Protein AF-A0A256GH36-F1 (afdb_monomer)

pLDDT: mean 79.44, std 16.54, range [38.5, 96.31]

Nearest PDB structures (foldseek):
  3r84-assembly16_N  TM=7.084E-01  e=8.098E+00  Saccharomyces cerevisiae

Sequence (109 aa):
MSQTGTQALITNMQARLEALKLRIQPGACFDNKAQSESFFQFAEYLREFDEIVTDTRMGLIDEVRGWGNQPPMTRVDRKIMREKTLDDREGLLSEAREWAQDGFRGEAA

Secondary structure (DSSP, 8-state):
--THHHHHHHHHHHHHHHHHHHH------SSHHHHHHHHHHHHHHHHHHHHHHHHHHHHHHHHHHHHTTPPPPPHHHHHHHHHHHHHHHHHHHHHHHHHHHHHHHHTT-

Solvent-accessible surface area (backbone atoms only — not comparable to full-atom values): 6228 Å² total; per-residue (Å²): 136,65,75,61,60,64,48,50,46,51,53,51,39,51,54,53,50,52,55,51,55,74,67,61,69,88,76,71,85,81,48,75,67,51,44,54,56,47,48,56,52,48,53,50,51,52,51,54,49,52,49,50,54,50,55,40,50,53,53,54,49,30,54,56,27,51,76,70,76,40,78,59,77,48,76,63,58,53,48,54,54,52,50,50,55,49,54,55,46,52,53,53,52,52,49,54,50,51,54,51,55,51,53,63,54,62,76,74,108

Mean predicted aligned error: 8.7 Å

Radius of gyration: 18.73 Å; Cα contacts (8 Å, |Δi|>4): 43; chains: 1; bounding box: 44×27×50 Å

Organism: NCBI:txid255457

Structure (mmCIF, N/CA/C/O backbone):
data_AF-A0A256GH36-F1
#
_entry.id   AF-A0A256GH36-F1
#
loop_
_atom_site.group_PDB
_atom_site.id
_atom_site.type_symbol
_atom_site.label_atom_id
_atom_site.label_alt_id
_atom_site.label_comp_id
_atom_site.label_asym_id
_atom_site.label_entity_id
_atom_site.label_seq_id
_atom_site.pdbx_PDB_ins_code
_atom_site.Cartn_x
_atom_site.Cartn_y
_atom_site.Cartn_z
_atom_site.occupancy
_atom_site.B_iso_or_equiv
_atom_site.auth_seq_id
_atom_site.auth_comp_id
_atom_site.auth_asym_id
_atom_site.auth_atom_id
_atom_site.pdbx_PDB_model_num
ATOM 1 N N . MET A 1 1 ? -12.313 -8.414 21.748 1.00 49.81 1 MET A N 1
ATOM 2 C CA . MET A 1 1 ? -11.845 -7.657 20.567 1.00 49.81 1 MET A CA 1
ATOM 3 C C . MET A 1 1 ? -10.906 -8.564 19.801 1.00 49.81 1 MET A C 1
ATOM 5 O O . MET A 1 1 ? -9.988 -9.097 20.409 1.00 49.81 1 MET A O 1
ATOM 9 N N . SER A 1 2 ? -11.255 -8.929 18.570 1.00 53.47 2 SER A N 1
ATOM 10 C CA . SER A 1 2 ? -10.805 -10.201 18.000 1.00 53.47 2 SER A CA 1
ATOM 11 C C . SER A 1 2 ? -9.547 -10.060 17.150 1.00 53.47 2 SER A C 1
ATOM 13 O O . SER A 1 2 ? -9.533 -9.254 16.224 1.00 53.47 2 SER A O 1
ATOM 15 N N . GLN A 1 3 ? -8.584 -10.959 17.361 1.00 58.78 3 GLN A N 1
ATOM 16 C CA . GLN A 1 3 ? -7.479 -11.257 16.437 1.00 58.78 3 GLN A CA 1
ATOM 17 C C . GLN A 1 3 ? -7.926 -11.404 14.962 1.00 58.78 3 GLN A C 1
ATOM 19 O O . GLN A 1 3 ? -7.113 -11.259 14.057 1.00 58.78 3 GLN A O 1
ATOM 24 N N . THR A 1 4 ? -9.224 -11.621 14.710 1.00 67.38 4 THR A N 1
ATOM 25 C CA . THR A 1 4 ? -9.809 -11.771 13.374 1.00 67.38 4 THR A CA 1
ATOM 26 C C . THR A 1 4 ? -9.753 -10.518 12.489 1.00 67.38 4 THR A C 1
ATOM 28 O O . THR A 1 4 ? -9.628 -10.678 11.280 1.00 67.38 4 THR A O 1
ATOM 31 N N . GLY A 1 5 ? -9.776 -9.292 13.038 1.00 80.38 5 GLY A N 1
ATOM 32 C CA . GLY A 1 5 ? -9.765 -8.053 12.233 1.00 80.38 5 GLY A CA 1
ATOM 33 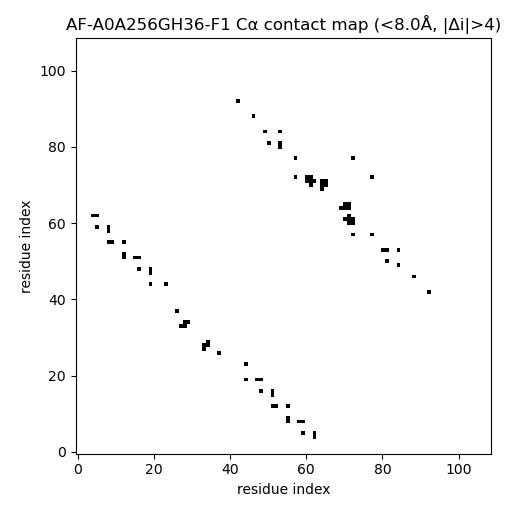C C . GLY A 1 5 ? -8.410 -7.802 11.570 1.00 80.38 5 GLY A C 1
ATOM 34 O O . GLY A 1 5 ? -8.292 -7.743 10.346 1.00 80.38 5 GLY A O 1
ATOM 35 N N . THR A 1 6 ? -7.350 -7.787 12.381 1.00 86.12 6 THR A N 1
ATOM 36 C CA . THR A 1 6 ? -5.958 -7.728 11.910 1.00 86.12 6 THR A CA 1
ATOM 37 C C . THR A 1 6 ? -5.624 -8.883 10.967 1.00 86.12 6 THR A C 1
ATOM 39 O O . THR A 1 6 ? -5.005 -8.673 9.925 1.00 86.12 6 THR A O 1
ATOM 42 N N . GLN A 1 7 ? -6.055 -10.101 11.305 1.00 89.06 7 GLN A N 1
ATOM 43 C CA . GLN A 1 7 ? -5.807 -11.270 10.467 1.00 89.06 7 GLN A CA 1
ATOM 44 C C . GLN A 1 7 ? -6.500 -11.144 9.105 1.00 89.06 7 GLN A C 1
ATOM 46 O O . GLN A 1 7 ? -5.864 -11.402 8.089 1.00 89.06 7 GLN A O 1
ATOM 51 N N . ALA A 1 8 ? -7.747 -10.666 9.058 1.00 90.69 8 ALA A N 1
ATOM 52 C CA . ALA A 1 8 ? -8.462 -10.438 7.804 1.00 90.69 8 ALA A CA 1
ATOM 53 C C . ALA A 1 8 ? -7.775 -9.387 6.916 1.00 90.69 8 ALA A C 1
ATOM 55 O O . ALA A 1 8 ? -7.662 -9.599 5.708 1.00 90.69 8 ALA A O 1
ATOM 56 N N . LEU A 1 9 ? -7.269 -8.294 7.501 1.00 93.00 9 LEU A N 1
ATOM 57 C CA . LEU A 1 9 ? -6.507 -7.272 6.771 1.00 93.00 9 LEU A CA 1
ATOM 58 C C . LEU A 1 9 ? -5.241 -7.861 6.136 1.00 93.00 9 LEU A C 1
ATOM 60 O O . LEU A 1 9 ? -4.999 -7.668 4.946 1.00 93.00 9 LEU A O 1
ATOM 64 N N . ILE A 1 10 ? -4.464 -8.629 6.905 1.00 93.56 10 ILE A N 1
ATOM 65 C CA . ILE A 1 10 ? -3.231 -9.258 6.412 1.00 93.56 10 ILE A CA 1
ATOM 66 C C . ILE A 1 10 ? -3.543 -10.311 5.344 1.00 93.56 10 ILE A C 1
ATOM 68 O O . ILE A 1 10 ? -2.893 -10.330 4.301 1.00 93.56 10 ILE A O 1
ATOM 72 N N . THR A 1 11 ? -4.552 -11.157 5.557 1.00 95.12 11 THR A N 1
ATOM 73 C CA . THR A 1 11 ? -4.953 -12.176 4.578 1.00 95.12 11 THR A CA 1
ATOM 74 C C . THR A 1 11 ? -5.432 -11.542 3.272 1.00 95.12 11 THR A C 1
ATOM 76 O O . THR A 1 11 ? -5.074 -12.014 2.194 1.00 95.12 11 THR A O 1
ATOM 79 N N . ASN A 1 12 ? -6.193 -10.445 3.339 1.00 94.69 12 ASN A N 1
ATOM 80 C CA . ASN A 1 12 ? -6.614 -9.716 2.145 1.00 94.69 12 ASN A CA 1
ATOM 81 C C . ASN A 1 12 ? -5.419 -9.096 1.404 1.00 94.69 12 ASN A C 1
ATOM 83 O O . ASN A 1 12 ? -5.316 -9.245 0.186 1.00 94.69 12 ASN A O 1
ATOM 87 N N . MET A 1 13 ? -4.491 -8.469 2.134 1.00 96.31 13 MET A N 1
ATOM 88 C CA . MET A 1 13 ? -3.255 -7.924 1.567 1.00 96.31 13 MET A CA 1
ATOM 89 C C . MET A 1 13 ? -2.461 -9.003 0.827 1.00 96.31 13 MET A C 1
ATOM 91 O O . MET A 1 13 ? -2.093 -8.810 -0.327 1.00 96.31 13 MET A O 1
ATOM 95 N N . GLN A 1 14 ? -2.243 -10.157 1.464 1.00 96.00 14 GLN A N 1
ATOM 96 C CA . GLN A 1 14 ? -1.524 -11.285 0.869 1.00 96.00 14 GLN A CA 1
ATOM 97 C C . GLN A 1 14 ? -2.194 -11.771 -0.418 1.00 96.00 14 GLN A C 1
ATOM 99 O O . GLN A 1 14 ? -1.515 -11.956 -1.424 1.00 96.00 14 GLN A O 1
ATOM 104 N N . ALA A 1 15 ? -3.521 -11.916 -0.420 1.00 96.06 15 ALA A N 1
ATOM 105 C CA . ALA A 1 15 ? -4.257 -12.324 -1.613 1.00 96.06 15 ALA A CA 1
ATOM 106 C C . ALA A 1 15 ? -4.108 -11.314 -2.766 1.00 96.06 15 ALA A C 1
ATOM 108 O O . ALA A 1 15 ? -3.890 -11.711 -3.911 1.00 96.06 15 ALA A O 1
ATOM 109 N N . ARG A 1 16 ? -4.180 -10.007 -2.471 1.00 95.75 16 ARG A N 1
ATOM 110 C CA . ARG A 1 16 ? -3.978 -8.940 -3.467 1.00 95.75 16 ARG A CA 1
ATOM 111 C C . ARG A 1 16 ? -2.547 -8.936 -4.013 1.00 95.75 16 ARG A C 1
ATOM 113 O O . ARG A 1 16 ? -2.365 -8.788 -5.218 1.00 95.75 16 ARG A O 1
ATOM 120 N N . LEU A 1 17 ? -1.546 -9.139 -3.155 1.00 93.94 17 LEU A N 1
ATOM 121 C CA . LEU A 1 17 ? -0.139 -9.211 -3.561 1.00 93.94 17 LEU A CA 1
ATOM 122 C C . LEU A 1 17 ? 0.162 -10.450 -4.414 1.00 93.94 17 LEU A C 1
ATOM 124 O O . LEU A 1 17 ? 0.867 -10.333 -5.413 1.00 93.94 17 LEU A O 1
ATOM 128 N N . GLU A 1 18 ? -0.392 -11.619 -4.082 1.00 92.81 18 GLU A N 1
ATOM 129 C CA . GLU A 1 18 ? -0.236 -12.814 -4.925 1.00 92.81 18 GLU A CA 1
ATOM 130 C C . GLU A 1 18 ? -0.917 -12.633 -6.289 1.00 92.81 18 GLU A C 1
ATOM 132 O O . GLU A 1 18 ? -0.347 -13.000 -7.315 1.00 92.81 18 GLU A O 1
ATOM 137 N N . ALA A 1 19 ? -2.089 -11.991 -6.339 1.00 90.62 19 ALA A N 1
ATOM 138 C CA . ALA A 1 19 ? -2.735 -11.656 -7.607 1.00 90.62 19 ALA A CA 1
ATOM 139 C C . ALA A 1 19 ? -1.891 -10.689 -8.459 1.00 90.62 19 ALA A C 1
ATOM 141 O O . ALA A 1 19 ? -1.788 -10.873 -9.673 1.00 90.62 19 ALA A O 1
ATOM 142 N N . LEU A 1 20 ? -1.259 -9.687 -7.835 1.00 88.75 20 LEU A N 1
ATOM 143 C CA . LEU A 1 20 ? -0.332 -8.777 -8.512 1.00 88.75 20 LEU A CA 1
ATOM 144 C C . LEU A 1 20 ? 0.882 -9.535 -9.058 1.00 88.75 20 LEU A C 1
ATOM 146 O O . LEU A 1 20 ? 1.213 -9.408 -10.232 1.00 88.75 20 LEU A O 1
ATOM 150 N N . LYS A 1 21 ? 1.503 -10.382 -8.236 1.00 85.88 21 LYS A N 1
ATOM 151 C CA . LYS A 1 21 ? 2.660 -11.200 -8.619 1.00 85.88 21 LYS A CA 1
ATOM 152 C C . LYS A 1 21 ? 2.383 -12.085 -9.835 1.00 85.88 21 LYS A C 1
ATOM 154 O O . LYS A 1 21 ? 3.244 -12.194 -10.698 1.00 85.88 21 LYS A O 1
ATOM 159 N N . LEU A 1 22 ? 1.189 -12.673 -9.940 1.00 84.62 22 LEU A N 1
ATOM 160 C CA . LEU A 1 22 ? 0.792 -13.489 -11.097 1.00 84.62 22 LEU A CA 1
ATOM 161 C C . LEU A 1 22 ? 0.682 -12.690 -12.407 1.00 84.62 22 LEU A C 1
ATOM 163 O O . LEU A 1 22 ? 0.740 -13.283 -13.482 1.00 84.62 22 LEU A O 1
ATOM 167 N N . ARG A 1 23 ? 0.517 -11.363 -12.335 1.00 81.19 23 ARG A N 1
ATOM 168 C CA . ARG A 1 23 ? 0.479 -10.471 -13.506 1.00 81.19 23 ARG A CA 1
ATOM 169 C C . ARG A 1 23 ? 1.866 -10.034 -13.966 1.00 81.19 23 ARG A C 1
ATOM 171 O O . ARG A 1 23 ? 2.012 -9.662 -15.127 1.00 81.19 23 ARG A O 1
ATOM 178 N N . ILE A 1 24 ? 2.865 -10.076 -13.084 1.00 74.06 24 ILE A N 1
ATOM 179 C CA . ILE A 1 24 ? 4.237 -9.687 -13.415 1.00 74.06 24 ILE A CA 1
ATOM 180 C C . ILE A 1 24 ? 4.809 -10.732 -14.374 1.00 74.06 24 ILE A C 1
ATOM 182 O O . ILE A 1 24 ? 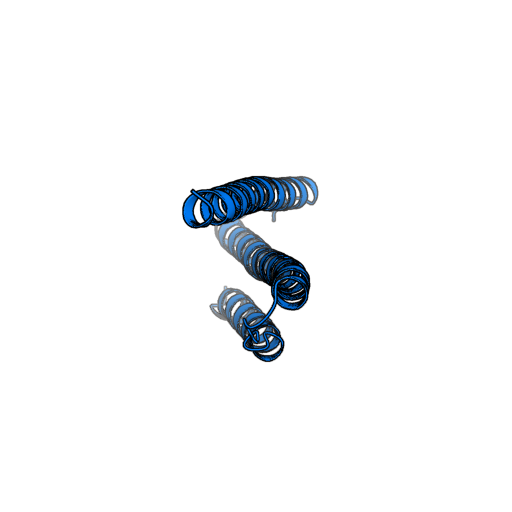5.135 -11.851 -13.979 1.00 74.06 24 ILE A O 1
ATOM 186 N N . GLN A 1 25 ? 4.934 -10.367 -15.648 1.00 67.31 25 GLN A N 1
ATOM 187 C CA . GLN A 1 25 ? 5.638 -11.203 -16.611 1.00 67.31 25 GLN A CA 1
ATOM 188 C C . GLN A 1 25 ? 7.154 -11.037 -16.433 1.00 67.31 25 GLN A C 1
ATOM 190 O O . GLN A 1 25 ? 7.624 -9.906 -16.288 1.00 67.31 25 GLN A O 1
ATOM 195 N N . PRO A 1 26 ? 7.944 -12.125 -16.462 1.00 59.62 26 PRO A N 1
ATOM 196 C CA . PRO A 1 26 ? 9.393 -12.023 -16.583 1.00 59.62 26 PRO A CA 1
ATOM 197 C C . PRO A 1 26 ? 9.720 -11.311 -17.905 1.00 59.62 26 PRO A C 1
ATOM 199 O O . PRO A 1 26 ? 9.451 -11.847 -18.979 1.00 59.62 26 PRO A O 1
ATOM 202 N N . GLY A 1 27 ? 10.234 -10.083 -17.837 1.00 55.56 27 GLY A N 1
ATOM 203 C CA . GLY A 1 27 ? 10.521 -9.281 -19.027 1.00 55.56 27 GLY A CA 1
ATOM 204 C C . GLY A 1 27 ? 11.632 -9.891 -19.889 1.00 55.56 27 GLY A C 1
ATOM 205 O O . GLY A 1 27 ? 12.681 -10.286 -19.382 1.00 55.56 27 GLY A O 1
ATOM 206 N N . ALA A 1 28 ? 11.405 -9.950 -21.203 1.00 47.16 28 ALA A N 1
ATOM 207 C CA . ALA A 1 28 ? 12.414 -10.277 -22.205 1.00 47.16 28 ALA A CA 1
ATOM 208 C C . ALA A 1 28 ? 13.298 -9.042 -22.469 1.00 47.16 28 ALA A C 1
ATOM 210 O O . ALA A 1 28 ? 12.906 -8.118 -23.177 1.00 47.16 28 ALA A O 1
ATOM 211 N N . CYS A 1 29 ? 14.497 -9.019 -21.889 1.00 46.19 29 CYS A N 1
ATOM 212 C CA . CYS A 1 29 ? 15.421 -7.879 -21.923 1.00 46.19 29 CYS A CA 1
ATOM 213 C C . CYS A 1 29 ? 16.307 -7.822 -23.187 1.00 46.19 29 CYS A C 1
ATOM 215 O O . CYS A 1 29 ? 17.519 -7.668 -23.055 1.00 46.19 29 CYS A O 1
ATOM 217 N N . PHE A 1 30 ? 15.759 -7.974 -24.399 1.00 48.94 30 PHE A N 1
ATOM 218 C CA . PHE A 1 30 ? 16.596 -8.100 -25.610 1.00 48.94 30 PHE A CA 1
ATOM 219 C C . PHE A 1 30 ? 16.578 -6.896 -26.578 1.00 48.94 30 PHE A C 1
ATOM 221 O O . PHE A 1 30 ? 17.466 -6.829 -27.424 1.00 48.94 30 PHE A O 1
ATOM 228 N N . ASP A 1 31 ? 15.666 -5.914 -26.446 1.00 53.25 31 ASP A N 1
ATOM 229 C CA . ASP A 1 31 ? 15.755 -4.633 -27.183 1.00 53.25 31 ASP A CA 1
ATOM 230 C C . ASP A 1 31 ? 15.249 -3.402 -26.388 1.00 53.25 31 ASP A C 1
ATOM 232 O O . ASP A 1 31 ? 14.485 -3.527 -25.429 1.00 53.25 31 ASP A O 1
ATOM 236 N N . ASN A 1 32 ? 15.684 -2.195 -26.787 1.00 57.31 32 ASN A N 1
ATOM 237 C CA . ASN A 1 32 ? 15.399 -0.924 -26.095 1.00 57.31 32 ASN A CA 1
ATOM 238 C C . ASN A 1 32 ? 13.905 -0.545 -26.058 1.00 57.31 32 ASN A C 1
ATOM 240 O O . ASN A 1 32 ? 13.457 0.126 -25.125 1.00 57.31 32 ASN A O 1
ATOM 244 N N . LYS A 1 33 ? 13.115 -0.953 -27.060 1.00 57.62 33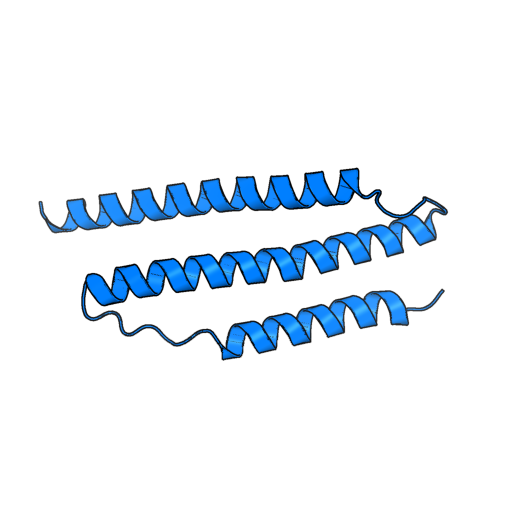 LYS A N 1
ATOM 245 C CA . LYS A 1 33 ? 11.671 -0.685 -27.095 1.00 57.62 33 LYS A CA 1
ATOM 246 C C . LYS A 1 33 ? 10.962 -1.570 -26.071 1.00 57.62 33 LYS A C 1
ATOM 248 O O . LYS A 1 33 ? 10.202 -1.050 -25.254 1.00 57.62 33 LYS A O 1
ATOM 253 N N . ALA A 1 34 ? 11.300 -2.857 -26.044 1.00 60.75 34 ALA A N 1
ATOM 254 C CA . ALA A 1 34 ? 10.832 -3.814 -25.049 1.00 60.75 34 ALA A CA 1
ATOM 255 C C . ALA A 1 34 ? 11.253 -3.417 -23.622 1.00 60.75 34 ALA A C 1
ATOM 257 O O . ALA A 1 34 ? 10.458 -3.563 -22.694 1.00 60.75 34 ALA A O 1
ATOM 258 N N . GLN A 1 35 ? 12.447 -2.840 -23.433 1.00 61.69 35 GLN A N 1
ATOM 259 C CA . GLN A 1 35 ? 12.871 -2.275 -22.143 1.00 61.69 35 GLN A CA 1
ATOM 260 C C . GLN A 1 35 ? 11.992 -1.091 -21.710 1.00 61.69 35 GLN A C 1
ATOM 262 O O . GLN A 1 35 ? 11.555 -1.048 -20.561 1.00 61.69 35 GLN A O 1
ATOM 267 N N . SER A 1 36 ? 11.682 -0.154 -22.616 1.00 60.06 36 SER A N 1
ATOM 268 C CA . SER A 1 36 ? 10.805 0.985 -22.297 1.00 60.06 36 SER A CA 1
ATOM 269 C C . SER A 1 36 ? 9.366 0.566 -21.966 1.00 60.06 36 SER A C 1
ATOM 271 O O . SER A 1 36 ? 8.786 1.063 -21.003 1.00 60.06 36 SER A O 1
ATOM 273 N N . GLU A 1 37 ? 8.802 -0.392 -22.709 1.00 62.41 37 GLU A N 1
ATOM 274 C CA . GLU A 1 37 ? 7.458 -0.929 -22.460 1.00 62.41 37 GLU A CA 1
ATOM 275 C C . GLU A 1 37 ? 7.416 -1.716 -21.137 1.00 62.41 37 GLU A C 1
ATOM 277 O O . GLU A 1 37 ? 6.467 -1.582 -20.363 1.00 62.41 37 GLU A O 1
ATOM 282 N N . SER A 1 38 ? 8.491 -2.445 -20.818 1.00 65.88 38 SER A N 1
ATOM 283 C CA . SER A 1 38 ? 8.658 -3.140 -19.533 1.00 65.88 38 SER A CA 1
ATOM 284 C C . SER A 1 38 ? 8.800 -2.171 -18.353 1.00 65.88 38 SER A C 1
ATOM 286 O O . SER A 1 38 ? 8.284 -2.448 -17.273 1.00 65.88 38 SER A O 1
ATOM 288 N N . PHE A 1 39 ? 9.450 -1.015 -18.543 1.00 67.12 39 PHE A N 1
ATOM 289 C CA . PHE A 1 39 ? 9.581 0.012 -17.504 1.00 67.12 39 PHE A CA 1
ATOM 290 C C . PHE A 1 39 ? 8.221 0.588 -17.089 1.00 67.12 39 PHE A C 1
ATOM 292 O O . PHE A 1 39 ? 7.936 0.681 -15.895 1.00 67.12 39 PHE A O 1
ATOM 299 N N . PHE A 1 40 ? 7.353 0.933 -18.049 1.00 68.81 40 PHE A N 1
ATOM 300 C CA . PHE A 1 40 ? 6.016 1.451 -17.733 1.00 68.81 40 PHE A CA 1
ATOM 301 C C . PHE A 1 40 ? 5.148 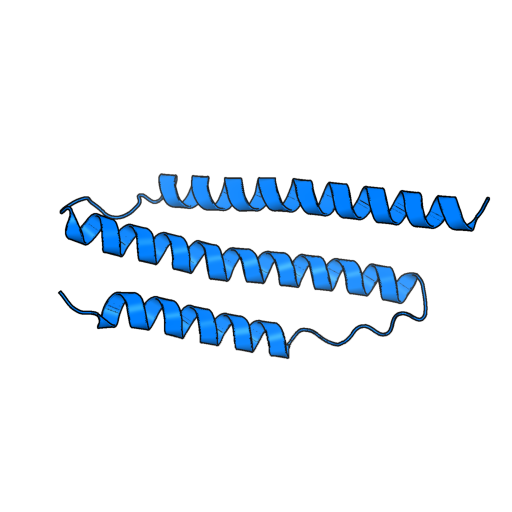0.408 -17.024 1.00 68.81 40 PHE A C 1
ATOM 303 O O . PHE A 1 40 ? 4.485 0.740 -16.044 1.00 68.81 40 PHE A O 1
ATOM 310 N N . GLN A 1 41 ? 5.216 -0.857 -17.447 1.00 74.19 41 GLN A N 1
ATOM 311 C CA . GLN A 1 41 ? 4.534 -1.949 -16.748 1.00 74.19 41 GLN A CA 1
ATOM 312 C C . GLN A 1 41 ? 5.063 -2.129 -15.320 1.00 74.19 41 GLN A C 1
ATOM 314 O O . GLN A 1 41 ? 4.283 -2.307 -14.387 1.00 74.19 41 GLN A O 1
ATOM 319 N N . PHE A 1 42 ? 6.378 -2.027 -15.116 1.00 75.88 42 PHE A N 1
ATOM 320 C CA . PHE A 1 42 ? 6.974 -2.119 -13.785 1.00 75.88 42 PHE A CA 1
ATOM 321 C C . PHE A 1 42 ? 6.554 -0.955 -12.877 1.00 75.88 42 PHE A C 1
ATOM 323 O O . PHE A 1 42 ? 6.212 -1.175 -11.716 1.00 75.88 42 PHE A O 1
ATOM 330 N N . ALA A 1 43 ? 6.504 0.269 -13.407 1.00 78.81 43 ALA A N 1
ATOM 331 C CA . ALA A 1 43 ? 6.006 1.433 -12.678 1.00 78.81 43 ALA A CA 1
ATOM 332 C C . ALA A 1 43 ? 4.530 1.271 -12.268 1.00 78.81 43 ALA A C 1
ATOM 334 O O . ALA A 1 43 ? 4.149 1.644 -11.155 1.00 78.81 43 ALA A O 1
ATOM 335 N N . GLU A 1 44 ? 3.702 0.670 -13.127 1.00 83.06 44 GLU A N 1
ATOM 336 C CA . GLU A 1 44 ? 2.318 0.326 -12.786 1.00 83.06 44 GLU A CA 1
ATOM 337 C C . GLU A 1 44 ? 2.238 -0.732 -11.681 1.00 83.06 44 GLU A C 1
ATOM 339 O O . GLU A 1 44 ? 1.464 -0.555 -10.736 1.00 83.06 44 GLU A O 1
ATOM 344 N N . TYR A 1 45 ? 3.060 -1.785 -11.739 1.00 85.88 45 TYR A N 1
ATOM 345 C CA . TYR A 1 45 ? 3.110 -2.805 -10.686 1.00 85.88 45 TYR A CA 1
ATOM 346 C C . TYR A 1 45 ? 3.567 -2.233 -9.343 1.00 85.88 45 TYR A C 1
ATOM 348 O O . TYR A 1 45 ? 2.975 -2.558 -8.315 1.00 85.88 45 TYR A O 1
ATOM 356 N N . LEU A 1 46 ? 4.566 -1.346 -9.342 1.00 84.44 46 LEU A N 1
ATOM 357 C CA . LEU A 1 46 ? 5.005 -0.637 -8.139 1.00 84.44 46 LEU A CA 1
ATOM 358 C C . LEU A 1 46 ? 3.881 0.221 -7.553 1.00 84.44 46 LEU A C 1
ATOM 360 O O . LEU A 1 46 ? 3.633 0.178 -6.351 1.00 84.44 46 LEU A O 1
ATOM 364 N N . ARG A 1 47 ? 3.140 0.946 -8.399 1.00 88.94 47 ARG A N 1
ATOM 365 C CA . ARG A 1 47 ? 1.981 1.723 -7.944 1.00 88.94 47 ARG A CA 1
ATOM 366 C C . ARG A 1 47 ? 0.916 0.841 -7.296 1.00 88.94 47 ARG A C 1
ATOM 368 O O . ARG A 1 47 ? 0.402 1.204 -6.241 1.00 88.94 47 ARG A O 1
ATOM 375 N N . GLU A 1 48 ? 0.568 -0.281 -7.923 1.00 91.06 48 GLU A N 1
ATOM 376 C CA .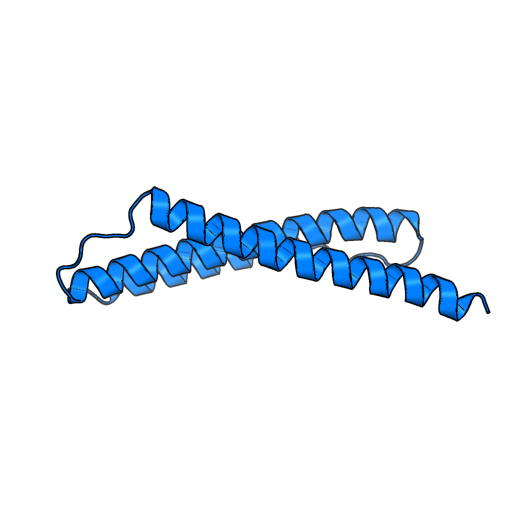 GLU A 1 48 ? -0.421 -1.214 -7.371 1.00 91.06 48 GLU A CA 1
ATOM 377 C C . GLU A 1 48 ? 0.063 -1.837 -6.051 1.00 91.06 48 GLU A C 1
ATOM 379 O O . GLU A 1 48 ? -0.719 -1.966 -5.109 1.00 91.06 48 GLU A O 1
ATOM 384 N N . PHE A 1 49 ? 1.353 -2.170 -5.949 1.00 91.44 49 PHE A N 1
ATOM 385 C CA . PHE A 1 49 ? 1.966 -2.654 -4.713 1.00 91.44 49 PHE A CA 1
ATOM 386 C C . PHE A 1 49 ? 1.819 -1.638 -3.570 1.00 91.44 49 PHE A C 1
ATOM 388 O O . PHE A 1 49 ? 1.313 -1.985 -2.497 1.00 91.44 49 PHE A O 1
ATOM 395 N N . ASP A 1 50 ? 2.193 -0.381 -3.813 1.00 92.81 50 ASP A N 1
ATOM 396 C CA . ASP A 1 50 ? 2.119 0.689 -2.816 1.00 92.81 50 ASP A CA 1
ATOM 397 C C . ASP A 1 50 ? 0.687 0.931 -2.341 1.00 92.81 50 ASP A C 1
ATOM 399 O O . ASP A 1 50 ? 0.449 1.134 -1.148 1.00 92.81 50 ASP A O 1
ATOM 4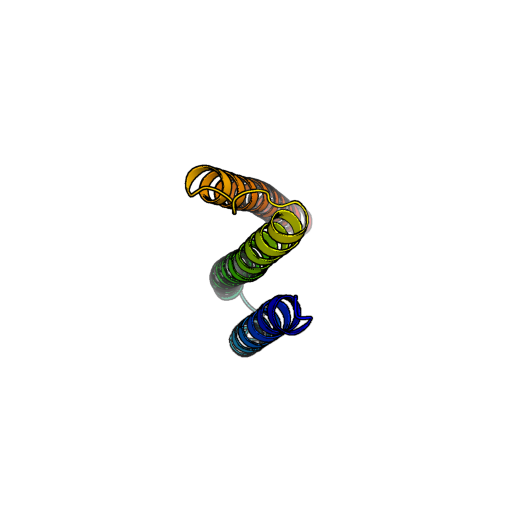03 N N . GLU A 1 51 ? -0.286 0.875 -3.252 1.00 93.62 51 GLU A N 1
ATOM 404 C CA . GLU A 1 51 ? -1.703 1.007 -2.916 1.00 93.62 51 GLU A CA 1
ATOM 405 C C . GLU A 1 51 ? -2.163 -0.115 -1.974 1.00 93.62 51 GLU A C 1
ATOM 407 O O . GLU A 1 51 ? -2.755 0.158 -0.927 1.00 93.62 51 GLU A O 1
ATOM 412 N N . ILE A 1 52 ? -1.840 -1.372 -2.301 1.00 94.94 52 ILE A N 1
ATOM 413 C CA . ILE A 1 52 ? -2.202 -2.544 -1.490 1.00 94.94 52 ILE A CA 1
ATOM 414 C C . ILE A 1 52 ? -1.627 -2.430 -0.071 1.00 94.94 52 ILE A C 1
ATOM 416 O O . ILE A 1 52 ? -2.339 -2.642 0.921 1.00 94.94 52 ILE A O 1
ATOM 420 N N . VAL A 1 53 ? -0.343 -2.088 0.035 1.00 94.12 53 VAL A N 1
ATOM 421 C CA . VAL A 1 53 ? 0.352 -1.981 1.323 1.00 94.12 53 VAL A CA 1
ATOM 422 C C . VAL A 1 53 ? -0.165 -0.785 2.124 1.00 94.12 53 VAL A C 1
ATOM 424 O O . VAL A 1 53 ? -0.414 -0.912 3.326 1.00 94.12 53 VAL A O 1
ATOM 427 N N . THR A 1 54 ? -0.393 0.359 1.477 1.00 94.81 54 THR A N 1
ATOM 428 C CA . THR A 1 54 ? -0.881 1.580 2.136 1.00 94.81 54 THR A CA 1
ATOM 429 C C . THR A 1 54 ? -2.299 1.405 2.665 1.00 94.81 54 THR A C 1
ATOM 431 O O . THR A 1 54 ? -2.573 1.771 3.810 1.00 94.81 54 THR A O 1
ATOM 434 N N . ASP A 1 55 ? -3.195 0.793 1.888 1.00 94.81 55 ASP A N 1
ATOM 435 C CA . ASP A 1 55 ? -4.555 0.481 2.337 1.00 94.81 55 ASP A CA 1
ATOM 436 C C . ASP A 1 55 ? -4.548 -0.405 3.582 1.00 94.81 55 ASP A C 1
ATOM 438 O O . ASP A 1 55 ? -5.240 -0.124 4.565 1.00 94.81 55 ASP A O 1
ATOM 442 N N . THR A 1 56 ? -3.715 -1.445 3.562 1.00 94.94 56 THR A N 1
ATOM 443 C CA . THR A 1 56 ? -3.577 -2.364 4.695 1.00 94.94 56 THR A CA 1
ATOM 444 C C . THR A 1 56 ? -3.022 -1.638 5.915 1.00 94.94 56 THR A C 1
ATOM 446 O O . THR A 1 56 ? -3.557 -1.780 7.014 1.00 94.94 56 THR A O 1
ATOM 449 N N . ARG A 1 57 ? -1.999 -0.795 5.732 1.00 94.25 57 ARG A N 1
ATOM 450 C CA . ARG A 1 57 ? -1.414 0.022 6.801 1.00 94.25 57 ARG A CA 1
ATOM 451 C C . ARG A 1 57 ? -2.446 0.945 7.445 1.00 94.25 57 ARG A C 1
ATOM 453 O O . ARG A 1 57 ? -2.488 1.024 8.670 1.00 94.25 57 ARG A O 1
ATOM 460 N N . MET A 1 58 ? -3.286 1.613 6.655 1.00 94.94 58 MET A N 1
ATOM 461 C CA . MET A 1 58 ? -4.363 2.456 7.188 1.00 94.94 58 MET A CA 1
ATOM 462 C C . MET A 1 58 ? -5.360 1.639 8.015 1.00 94.94 58 MET A C 1
ATOM 464 O O . MET A 1 58 ? -5.715 2.057 9.114 1.00 94.94 58 MET A O 1
ATOM 468 N N . GLY A 1 59 ? -5.758 0.457 7.533 1.00 93.12 59 GLY A N 1
ATOM 469 C CA . GLY A 1 59 ? -6.624 -0.451 8.291 1.00 93.12 59 GLY A CA 1
ATOM 470 C C . GLY A 1 59 ? -6.001 -0.891 9.620 1.00 93.12 59 GLY A C 1
ATOM 471 O O . GLY A 1 59 ? -6.667 -0.880 10.650 1.00 93.12 59 GLY A O 1
ATOM 472 N N . LEU A 1 60 ? -4.702 -1.202 9.633 1.00 92.56 60 LEU A N 1
ATOM 473 C CA . LEU A 1 60 ? -3.981 -1.546 10.863 1.00 92.56 60 LEU A CA 1
ATOM 474 C C . LEU A 1 60 ? -3.909 -0.368 11.846 1.00 92.56 60 LEU A C 1
ATOM 476 O O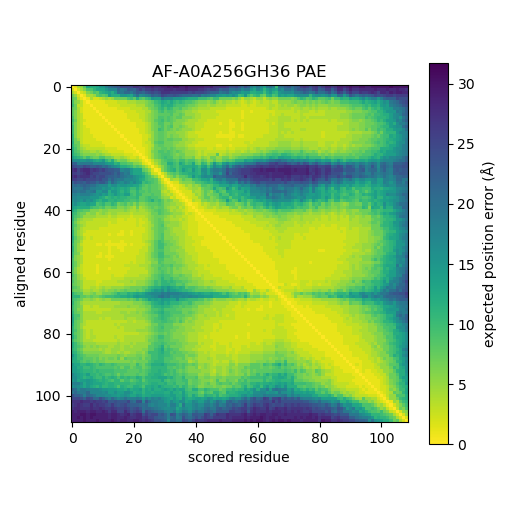 . LEU A 1 60 ? -4.022 -0.569 13.053 1.00 92.56 60 LEU A O 1
ATOM 480 N N . ILE A 1 61 ? -3.750 0.863 11.351 1.00 92.56 61 ILE A N 1
ATOM 481 C CA . ILE A 1 61 ? -3.792 2.066 12.194 1.00 92.56 61 ILE A CA 1
ATOM 482 C C . ILE A 1 61 ? -5.183 2.241 12.809 1.00 92.56 61 ILE A C 1
ATOM 484 O O . ILE A 1 61 ? -5.275 2.552 13.995 1.00 92.56 61 ILE A O 1
ATOM 488 N N . ASP A 1 62 ? -6.251 2.030 12.038 1.00 93.25 62 ASP A N 1
ATOM 489 C CA . ASP A 1 62 ? -7.625 2.106 12.545 1.00 93.25 62 ASP A CA 1
ATOM 490 C C . ASP A 1 62 ? -7.880 1.086 13.664 1.00 93.25 62 ASP A C 1
ATOM 492 O O . ASP A 1 62 ? -8.451 1.444 14.694 1.00 93.25 62 ASP A O 1
ATOM 496 N N . GLU A 1 63 ? -7.398 -0.150 13.505 1.00 90.31 63 GLU A N 1
ATOM 497 C CA . GLU A 1 63 ? -7.473 -1.195 14.537 1.00 90.31 63 GLU A CA 1
ATOM 498 C C . GLU A 1 63 ? -6.759 -0.772 15.831 1.00 90.31 63 GLU A C 1
ATOM 500 O O . GLU A 1 63 ? -7.339 -0.835 16.916 1.00 90.31 63 GLU A O 1
ATOM 505 N N . VAL A 1 64 ? -5.521 -0.270 15.724 1.00 89.44 64 VAL A N 1
ATOM 506 C CA . VAL A 1 64 ? -4.738 0.196 16.884 1.00 89.44 64 VAL A CA 1
ATOM 507 C C . VAL A 1 64 ? -5.404 1.397 17.560 1.00 89.44 64 VAL A C 1
ATOM 509 O O . VAL A 1 64 ? -5.474 1.456 18.789 1.00 89.44 64 VAL A O 1
ATOM 512 N N . ARG A 1 65 ? -5.935 2.347 16.782 1.00 89.62 65 ARG A N 1
ATOM 513 C CA . ARG A 1 65 ? -6.706 3.484 17.311 1.00 89.62 65 ARG A CA 1
ATOM 514 C C . ARG A 1 65 ? -7.945 3.014 18.070 1.00 89.62 65 ARG A C 1
ATOM 516 O O . ARG A 1 65 ? -8.226 3.541 19.147 1.00 89.62 65 ARG A O 1
ATOM 523 N N . GLY A 1 66 ? -8.619 1.979 17.568 1.00 86.88 66 GLY A N 1
ATOM 524 C CA . GLY A 1 66 ? -9.743 1.331 1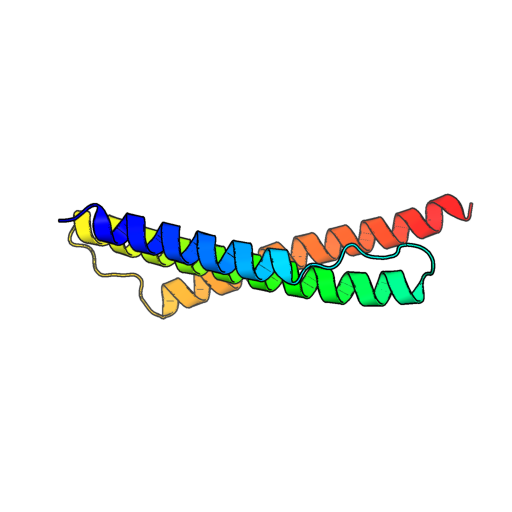8.239 1.00 86.88 66 GLY A CA 1
ATOM 525 C C . GLY A 1 66 ? -9.395 0.796 19.632 1.00 86.88 66 GLY A C 1
ATOM 526 O O . GLY A 1 66 ? -10.210 0.914 20.544 1.00 86.88 66 GLY A O 1
ATOM 527 N N . TRP A 1 67 ? -8.173 0.293 19.851 1.00 84.94 67 TRP A N 1
ATOM 528 C CA . TRP A 1 67 ? -7.727 -0.152 21.183 1.00 84.94 67 TRP A CA 1
ATOM 529 C C . TRP A 1 67 ? -7.611 1.000 22.187 1.00 84.94 67 TRP A C 1
ATOM 531 O O . TRP A 1 67 ? -7.808 0.801 23.384 1.00 84.94 67 TRP A O 1
ATOM 541 N N . GLY A 1 68 ? -7.301 2.202 21.699 1.00 84.31 68 GLY A N 1
ATOM 542 C CA . GLY A 1 68 ? -7.184 3.421 22.497 1.00 84.31 68 GLY A CA 1
ATOM 543 C C . GLY A 1 68 ? -8.462 4.260 22.574 1.00 84.31 68 GLY A C 1
ATOM 544 O O . GLY A 1 68 ? -8.376 5.408 23.006 1.00 84.31 68 GLY A O 1
ATOM 545 N N . ASN A 1 69 ? -9.619 3.748 22.124 1.00 86.06 69 ASN A N 1
ATOM 546 C CA . ASN A 1 69 ? -10.865 4.517 21.954 1.00 86.06 69 ASN A CA 1
ATOM 547 C C . ASN A 1 69 ? -10.701 5.787 21.094 1.00 86.06 69 ASN A C 1
ATOM 549 O O . ASN A 1 69 ? -11.440 6.762 21.246 1.00 86.06 69 ASN A O 1
ATOM 553 N N . GLN A 1 70 ? -9.726 5.796 20.186 1.00 90.88 70 GLN A N 1
ATOM 554 C CA . GLN A 1 70 ? -9.538 6.883 19.236 1.00 90.88 70 GLN A CA 1
ATOM 555 C C . GLN A 1 70 ? -10.402 6.643 17.993 1.00 90.88 70 GLN A C 1
ATOM 557 O O . GLN A 1 70 ? -10.572 5.495 17.574 1.00 90.88 70 GLN A O 1
ATOM 562 N N . PRO A 1 71 ? -10.940 7.705 17.366 1.00 90.69 71 PRO A N 1
ATOM 563 C CA . PRO A 1 71 ? -11.670 7.557 16.118 1.00 90.69 71 PRO A CA 1
ATOM 564 C C . PRO A 1 71 ? -10.743 7.042 15.002 1.00 90.69 71 PRO A C 1
ATOM 566 O O . PRO A 1 71 ? -9.541 7.343 15.004 1.00 90.69 71 PRO A O 1
ATOM 569 N N . PRO A 1 72 ? -11.289 6.312 14.013 1.00 92.25 72 PRO A N 1
ATOM 570 C CA . PRO A 1 72 ? -10.523 5.883 12.848 1.00 92.25 72 PRO A CA 1
ATOM 571 C C . PRO A 1 72 ? -9.955 7.086 12.084 1.00 92.25 72 PRO A C 1
ATOM 573 O O . PRO A 1 72 ? -10.403 8.226 12.237 1.00 92.25 72 PRO A O 1
ATOM 576 N N . MET A 1 73 ? -8.960 6.834 11.237 1.00 94.62 73 MET A N 1
ATOM 577 C CA . MET A 1 73 ? -8.373 7.833 10.351 1.00 94.62 73 MET A CA 1
ATOM 578 C C . MET A 1 73 ? -9.451 8.545 9.539 1.00 94.62 73 MET A C 1
ATOM 580 O O . MET A 1 73 ? -10.304 7.911 8.898 1.00 94.62 73 MET A O 1
ATOM 584 N N . THR A 1 74 ? -9.371 9.875 9.529 1.00 95.69 74 THR A N 1
ATOM 585 C CA . THR A 1 74 ? -10.276 10.710 8.745 1.00 95.69 74 THR A CA 1
ATOM 586 C C . THR A 1 74 ? -9.995 10.546 7.252 1.00 95.69 74 THR A C 1
ATOM 588 O O . THR A 1 74 ? -8.930 10.084 6.840 1.00 95.69 74 THR A O 1
ATOM 591 N N . ARG A 1 75 ? -10.936 10.970 6.401 1.00 94.69 75 ARG A N 1
ATOM 592 C CA . ARG A 1 75 ? -10.711 10.987 4.943 1.00 94.69 75 ARG A CA 1
ATOM 593 C C . ARG A 1 75 ? -9.493 11.833 4.555 1.00 94.69 75 ARG A C 1
ATOM 595 O O . ARG A 1 75 ? -8.798 11.483 3.607 1.00 94.69 75 ARG A O 1
ATOM 602 N N . VAL A 1 76 ? -9.233 12.912 5.295 1.00 95.88 76 VAL A N 1
ATOM 603 C CA . VAL A 1 76 ? -8.089 13.804 5.069 1.00 95.88 76 VAL A CA 1
ATOM 604 C C . VAL A 1 76 ? -6.781 13.103 5.429 1.00 95.88 76 VAL A C 1
ATOM 606 O O . VAL A 1 76 ? -5.877 13.081 4.602 1.00 95.88 76 VAL A O 1
ATOM 609 N N . ASP A 1 77 ? -6.704 12.446 6.590 1.00 93.56 77 ASP A N 1
ATOM 610 C CA . ASP A 1 77 ? -5.500 11.708 7.009 1.00 93.56 77 ASP A CA 1
ATOM 611 C C . ASP A 1 77 ? -5.116 10.625 5.994 1.00 93.56 77 ASP A C 1
ATOM 613 O O . ASP A 1 77 ? -3.946 10.455 5.653 1.00 93.56 77 ASP A O 1
ATOM 617 N N . ARG A 1 78 ? -6.121 9.904 5.479 1.00 95.44 78 ARG A N 1
ATOM 618 C CA . ARG A 1 78 ? -5.927 8.872 4.453 1.00 95.44 78 ARG A CA 1
ATOM 619 C C . ARG A 1 78 ? -5.429 9.463 3.139 1.00 95.44 78 ARG A C 1
ATOM 621 O O . ARG A 1 78 ? -4.548 8.882 2.512 1.00 95.44 78 ARG A O 1
ATOM 628 N N . LYS A 1 79 ? -5.970 10.616 2.730 1.00 94.69 79 LYS A N 1
ATOM 629 C CA . LYS A 1 79 ? -5.519 11.327 1.528 1.00 94.69 79 LYS A CA 1
ATOM 630 C C . LYS A 1 79 ? -4.055 11.746 1.661 1.00 94.69 79 LYS A C 1
ATOM 632 O O . LYS A 1 79 ? -3.269 11.401 0.792 1.00 94.69 79 LYS A O 1
ATOM 637 N N . ILE A 1 80 ? -3.691 12.378 2.778 1.00 95.19 80 ILE A N 1
ATOM 638 C CA . ILE A 1 80 ? -2.314 12.816 3.056 1.00 95.19 80 ILE A CA 1
ATOM 639 C C . ILE A 1 80 ? -1.349 11.627 3.047 1.00 95.19 80 ILE A C 1
ATOM 641 O O . ILE A 1 80 ? -0.251 11.726 2.510 1.00 95.19 80 ILE A O 1
ATOM 645 N N . MET A 1 81 ? -1.737 10.495 3.640 1.00 94.00 81 MET A N 1
ATOM 646 C CA . MET A 1 81 ? -0.891 9.301 3.637 1.00 94.00 81 MET A CA 1
ATOM 647 C C . MET A 1 81 ? -0.659 8.772 2.219 1.00 94.00 81 MET A C 1
ATOM 649 O O . MET A 1 81 ? 0.476 8.465 1.875 1.00 94.00 81 MET A O 1
ATOM 653 N N . ARG A 1 82 ? -1.708 8.714 1.390 1.00 93.31 82 ARG A N 1
ATOM 654 C CA . ARG A 1 82 ? -1.587 8.304 -0.015 1.00 93.31 82 ARG A CA 1
ATOM 655 C C . ARG A 1 82 ? -0.725 9.271 -0.822 1.00 93.31 82 ARG A C 1
ATOM 657 O O . ARG A 1 82 ? 0.115 8.811 -1.578 1.00 93.31 82 ARG A O 1
ATOM 664 N N . GLU A 1 83 ? -0.907 10.578 -0.644 1.00 93.25 83 GLU A N 1
ATOM 665 C CA . GLU A 1 83 ? -0.098 11.610 -1.311 1.00 93.25 83 GLU A CA 1
ATOM 666 C C . GLU A 1 83 ? 1.387 11.460 -0.970 1.00 93.25 83 GLU A C 1
ATOM 668 O O . GLU A 1 83 ? 2.200 11.371 -1.877 1.00 93.25 83 GLU A O 1
ATOM 673 N N . LYS A 1 84 ? 1.737 11.281 0.309 1.00 91.94 84 LYS A N 1
ATOM 674 C CA . LYS A 1 84 ? 3.133 11.039 0.710 1.00 91.94 84 LYS A CA 1
ATOM 675 C C . LYS A 1 84 ? 3.737 9.800 0.054 1.00 91.94 84 LYS A C 1
ATOM 677 O O . LYS A 1 84 ? 4.865 9.846 -0.410 1.00 91.94 84 LYS A O 1
ATOM 682 N N . THR A 1 85 ? 2.987 8.700 -0.008 1.00 90.12 85 THR A N 1
ATOM 683 C CA . THR A 1 85 ? 3.454 7.486 -0.689 1.00 90.12 85 THR A CA 1
ATOM 684 C C . THR A 1 85 ? 3.638 7.703 -2.193 1.00 90.12 85 THR A C 1
ATOM 686 O O . THR A 1 85 ? 4.564 7.147 -2.777 1.00 90.12 85 THR A O 1
ATOM 689 N N . LEU A 1 86 ? 2.782 8.511 -2.828 1.00 89.06 86 LEU A N 1
ATOM 690 C CA . LEU A 1 86 ? 2.952 8.886 -4.233 1.00 89.06 86 LEU A CA 1
ATOM 691 C C . LEU A 1 86 ? 4.218 9.726 -4.434 1.00 89.06 86 LEU A C 1
ATOM 693 O O . LEU A 1 86 ? 5.000 9.393 -5.320 1.00 89.06 86 LEU A O 1
ATOM 697 N N . ASP A 1 87 ? 4.433 10.739 -3.595 1.00 88.69 87 ASP A N 1
ATOM 698 C CA . ASP A 1 87 ? 5.603 11.622 -3.661 1.00 88.69 87 ASP A CA 1
ATOM 699 C C . ASP A 1 87 ? 6.910 10.831 -3.468 1.00 88.69 87 ASP A C 1
ATOM 701 O O . ASP A 1 87 ? 7.843 10.960 -4.263 1.00 88.69 87 ASP A O 1
ATOM 705 N N . ASP A 1 88 ? 6.959 9.951 -2.460 1.00 85.81 88 ASP A N 1
ATOM 706 C CA . ASP A 1 88 ? 8.117 9.089 -2.194 1.00 85.81 88 ASP A CA 1
ATOM 707 C C . ASP A 1 88 ? 8.417 8.177 -3.398 1.00 85.81 88 ASP A C 1
ATOM 709 O O . ASP A 1 88 ? 9.573 8.027 -3.808 1.00 85.81 88 ASP A O 1
ATOM 713 N N . ARG A 1 89 ? 7.378 7.595 -4.017 1.00 85.00 89 ARG A N 1
ATOM 714 C CA . ARG A 1 89 ? 7.539 6.765 -5.219 1.00 85.00 89 ARG A CA 1
ATOM 715 C C . ARG A 1 89 ? 8.043 7.579 -6.406 1.00 85.00 89 ARG A C 1
ATOM 717 O O . ARG A 1 89 ? 8.911 7.102 -7.133 1.00 85.00 89 ARG A O 1
ATOM 724 N N . GLU A 1 90 ? 7.486 8.762 -6.648 1.00 85.31 90 GLU A N 1
ATOM 725 C CA . GLU A 1 90 ? 7.918 9.623 -7.752 1.00 85.31 90 GLU A CA 1
ATOM 726 C C . GLU A 1 90 ? 9.390 10.015 -7.611 1.00 85.31 90 GLU A C 1
ATOM 728 O O . GLU A 1 90 ? 10.122 9.948 -8.599 1.00 85.31 90 GLU A O 1
ATOM 733 N N . GLY A 1 91 ? 9.847 10.309 -6.390 1.00 81.94 91 GLY A N 1
ATOM 734 C CA . GLY A 1 91 ? 11.263 10.533 -6.100 1.00 81.94 91 GLY A CA 1
ATOM 735 C C . GLY A 1 91 ? 12.138 9.334 -6.480 1.00 81.94 91 GLY A C 1
ATOM 736 O O . GLY A 1 91 ? 13.091 9.485 -7.243 1.00 81.94 91 GLY A O 1
ATOM 737 N N . LEU A 1 92 ? 11.773 8.129 -6.027 1.00 79.38 92 LEU A N 1
ATOM 738 C CA . LEU A 1 92 ? 12.522 6.898 -6.322 1.00 79.38 92 LEU A CA 1
ATOM 739 C C . LEU A 1 92 ? 12.514 6.532 -7.815 1.00 79.38 92 LEU A C 1
ATOM 741 O O . LEU A 1 92 ? 13.520 6.067 -8.347 1.00 79.38 92 LEU A O 1
ATOM 745 N N . LEU A 1 93 ? 11.392 6.739 -8.512 1.00 80.81 93 LEU A N 1
ATOM 746 C CA . LEU A 1 93 ? 11.301 6.508 -9.957 1.00 80.81 93 LEU A CA 1
ATOM 747 C C . LEU A 1 93 ? 12.110 7.535 -10.751 1.00 80.81 93 LEU A C 1
ATOM 749 O O . LEU A 1 93 ? 12.695 7.178 -11.775 1.00 80.81 93 LEU A O 1
ATOM 753 N N . SER A 1 94 ? 12.145 8.791 -10.297 1.00 79.50 94 SER A N 1
ATOM 754 C CA . SER A 1 94 ? 12.989 9.829 -10.892 1.00 79.50 94 SER A CA 1
ATOM 755 C C . SER A 1 94 ? 14.462 9.464 -10.754 1.00 79.50 94 SER A C 1
ATOM 757 O O . SER A 1 94 ? 15.176 9.462 -11.752 1.00 79.50 94 SER A O 1
ATOM 759 N N . GLU A 1 95 ? 14.888 9.058 -9.556 1.00 75.81 95 GLU A N 1
ATOM 760 C CA . GLU A 1 95 ? 16.248 8.580 -9.312 1.00 75.81 95 GLU A CA 1
ATOM 761 C C . GLU A 1 95 ? 16.563 7.370 -10.206 1.00 75.81 95 GLU A C 1
ATOM 763 O O . GLU A 1 95 ? 17.493 7.416 -11.005 1.00 75.81 95 GLU A O 1
ATOM 768 N N . ALA A 1 96 ? 15.739 6.319 -10.192 1.00 69.38 96 ALA A N 1
ATOM 769 C CA . ALA A 1 96 ? 15.957 5.139 -11.035 1.00 69.38 96 ALA A CA 1
ATOM 770 C C . ALA A 1 96 ? 16.058 5.478 -12.536 1.00 69.38 96 ALA A C 1
ATOM 772 O O . ALA A 1 96 ? 16.827 4.852 -13.271 1.00 69.38 96 ALA A O 1
ATOM 773 N N . ARG A 1 97 ? 15.304 6.483 -13.001 1.00 72.12 97 ARG A N 1
ATOM 774 C CA . ARG A 1 97 ? 15.370 6.973 -14.381 1.00 72.12 97 ARG A CA 1
ATOM 775 C C . ARG A 1 97 ? 16.687 7.687 -14.680 1.00 72.12 97 ARG A C 1
ATOM 777 O O . ARG A 1 97 ? 17.231 7.474 -15.761 1.00 72.12 97 ARG A O 1
ATOM 784 N N . GLU A 1 98 ? 17.185 8.508 -13.762 1.00 73.12 98 GLU A N 1
ATOM 785 C CA . GLU A 1 98 ? 18.493 9.164 -13.885 1.00 73.12 98 GLU A CA 1
ATOM 786 C C . GLU A 1 98 ? 19.620 8.126 -13.947 1.00 73.12 98 GLU A C 1
ATOM 788 O O . GLU A 1 98 ? 20.405 8.135 -14.894 1.00 73.12 98 GLU A O 1
ATOM 793 N N . TRP A 1 99 ? 19.622 7.142 -13.041 1.00 63.59 99 TRP A N 1
ATOM 794 C CA . TRP A 1 99 ? 20.599 6.045 -13.048 1.00 63.59 99 TRP A CA 1
ATOM 795 C C . TRP A 1 99 ? 20.562 5.229 -14.347 1.00 63.59 99 TRP A C 1
ATOM 797 O O . TRP A 1 99 ? 21.611 4.885 -14.894 1.00 63.59 99 TRP A O 1
ATOM 807 N N . ALA A 1 100 ? 19.370 4.937 -14.877 1.00 63.25 100 ALA A N 1
ATOM 808 C CA . ALA A 1 100 ? 19.238 4.262 -16.166 1.00 63.25 100 ALA A CA 1
ATOM 809 C C . ALA A 1 100 ? 19.821 5.108 -17.313 1.00 63.25 100 ALA A C 1
ATOM 811 O O . ALA A 1 100 ? 20.519 4.580 -18.176 1.00 63.25 100 ALA A O 1
ATOM 812 N N . GLN A 1 101 ? 19.571 6.420 -17.323 1.00 62.25 101 GLN A N 1
ATOM 813 C CA . GLN A 1 101 ? 20.100 7.331 -18.342 1.00 62.25 101 GLN A CA 1
ATOM 814 C C . GLN A 1 101 ? 21.625 7.488 -18.272 1.00 62.25 101 GLN A C 1
ATOM 816 O O . GLN A 1 101 ? 22.273 7.523 -19.321 1.00 62.25 101 GLN A O 1
ATOM 821 N N . ASP A 1 102 ? 22.198 7.547 -17.072 1.00 60.03 102 ASP A N 1
ATOM 822 C CA . ASP A 1 102 ? 23.647 7.634 -16.878 1.00 60.03 102 ASP A CA 1
ATOM 823 C C . ASP A 1 102 ? 24.353 6.310 -17.206 1.00 60.03 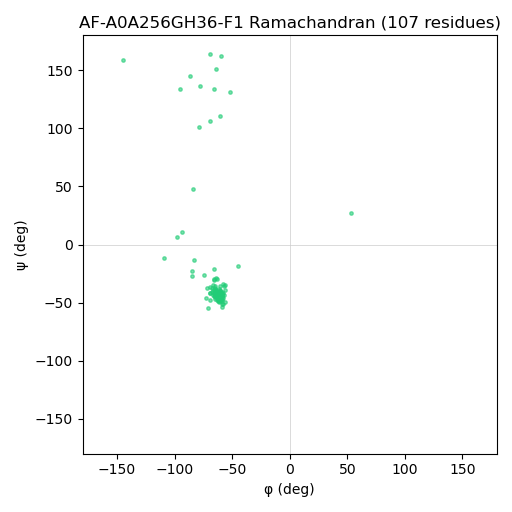102 ASP A C 1
ATOM 825 O O . ASP A 1 102 ? 25.400 6.321 -17.855 1.00 60.03 102 ASP A O 1
ATOM 829 N N . GLY A 1 103 ? 23.748 5.162 -16.876 1.00 50.53 103 GLY A N 1
ATOM 830 C CA . GLY A 1 103 ? 24.236 3.840 -17.288 1.00 50.53 103 GLY A CA 1
ATOM 831 C C . GLY A 1 103 ? 24.315 3.681 -18.813 1.00 50.53 103 GLY A C 1
ATOM 832 O O . GLY A 1 103 ? 25.325 3.212 -19.332 1.00 50.53 103 GLY A O 1
ATOM 833 N N . PHE A 1 104 ? 23.311 4.181 -19.546 1.00 49.97 104 PHE A N 1
ATOM 834 C CA . PHE A 1 104 ? 23.323 4.227 -21.017 1.00 49.97 104 PHE A CA 1
ATOM 835 C C . PHE A 1 104 ? 24.433 5.121 -21.598 1.00 49.97 104 PHE A C 1
ATOM 837 O O . PHE A 1 104 ? 24.890 4.884 -22.716 1.00 49.97 104 PHE A O 1
ATOM 844 N N . ARG A 1 105 ? 24.864 6.163 -20.876 1.00 50.78 105 ARG A N 1
ATOM 845 C CA . ARG A 1 105 ? 25.954 7.055 -21.312 1.00 50.78 105 ARG A CA 1
ATOM 846 C C . ARG A 1 105 ? 27.341 6.518 -20.958 1.00 50.78 105 ARG A C 1
ATOM 848 O O . ARG A 1 105 ? 28.289 6.840 -21.666 1.00 50.78 105 ARG A O 1
ATOM 855 N N . GLY A 1 106 ? 27.457 5.707 -19.906 1.00 43.31 106 GLY A N 1
ATOM 856 C CA . GLY A 1 106 ? 28.716 5.096 -19.467 1.00 43.31 106 GLY A CA 1
ATOM 857 C C . GLY A 1 106 ? 29.204 3.934 -20.339 1.00 43.31 106 GLY A C 1
ATOM 858 O O . GLY A 1 106 ? 30.406 3.712 -20.414 1.00 43.31 106 GLY A O 1
ATOM 859 N N . GLU A 1 107 ? 28.310 3.221 -21.032 1.00 42.25 107 GLU A N 1
ATOM 860 C CA . GLU A 1 107 ? 28.693 2.166 -21.993 1.00 42.25 107 GLU A CA 1
ATOM 861 C C . GLU A 1 107 ? 29.061 2.708 -23.387 1.00 42.25 107 GLU A C 1
ATOM 863 O O . GLU A 1 107 ? 29.627 1.985 -24.206 1.00 42.25 107 GLU A O 1
ATOM 868 N N . ALA A 1 108 ? 28.750 3.977 -23.669 1.00 38.50 108 ALA A N 1
ATOM 869 C CA . ALA A 1 108 ? 28.994 4.618 -24.961 1.00 38.50 108 ALA A CA 1
ATOM 870 C C . ALA A 1 108 ? 30.282 5.471 -25.012 1.00 38.50 108 ALA A C 1
ATOM 872 O O . ALA A 1 108 ? 30.491 6.169 -26.008 1.00 38.50 108 ALA A O 1
ATOM 873 N N . ALA A 1 109 ? 31.115 5.442 -23.963 1.00 38.53 109 ALA A N 1
ATOM 874 C CA . ALA A 1 109 ? 32.355 6.219 -23.847 1.00 38.53 109 ALA A CA 1
ATOM 875 C C . ALA A 1 109 ? 33.614 5.348 -23.962 1.00 38.53 109 ALA A C 1
ATOM 877 O O . ALA A 1 109 ? 33.675 4.295 -23.290 1.00 38.53 109 ALA A O 1
#

Foldseek 3Di:
DDPVQLVVLVVVLVVQLVVLVVPQDPQDPDDPVSVVVNLVVVLVSVLSNLVSVLVSVLSVQCVVCVVVVHHRDDPVNSVVSSVVSVVVSVVVSVVVVVVVVVVVVVVVD